Protein AF-A0A1H0QN82-F1 (afdb_monomer_lite)

Foldseek 3Di:
DAFDPDAPVRQVPFAQDPPQPRQWGDDPRWIKGWDFDDDPDTGITIDTDDPVNVVCCVVVVDDPVRSVVVVVVVPPPDPPPDPDDD

Sequence (86 aa):
MEHSQLSWKDVSQFEEIKGYGQTVWRHNGQYYFVTEEGGIAPQRVVYELSDELFQLLDSGQKTLSEILTSVSSNSLTASAIFPIIK

pLDDT: mean 79.14, std 18.29, range [35.72, 95.5]

Secondary structure (DSSP, 8-state):
-EE-S--HHHHTTSEE-TTSTT-EEEETTEEEEEEEE-SSSPEEEEEEE-HHHHHHHHTTSS-HHHHHHHHHHH-SS---------

Structure (mmCIF, N/CA/C/O backbone):
data_AF-A0A1H0QN82-F1
#
_entry.id   AF-A0A1H0QN82-F1
#
loop_
_atom_site.group_PDB
_atom_site.id
_atom_site.type_symbol
_atom_site.label_atom_id
_atom_site.label_alt_id
_atom_site.label_comp_id
_atom_site.label_asym_id
_atom_site.label_entity_id
_atom_site.label_seq_id
_atom_site.pdbx_PDB_ins_code
_atom_site.Cartn_x
_atom_site.Cartn_y
_atom_site.Cartn_z
_atom_site.occupancy
_atom_site.B_iso_or_equiv
_atom_site.auth_seq_id
_atom_site.auth_comp_id
_atom_site.auth_asym_id
_atom_site.auth_atom_id
_atom_site.pdbx_PDB_model_num
ATOM 1 N N . MET A 1 1 ? 8.557 -2.101 8.262 1.00 76.25 1 MET A N 1
ATOM 2 C CA . MET A 1 1 ? 8.181 -2.874 7.065 1.00 76.25 1 MET A CA 1
ATOM 3 C C . MET A 1 1 ? 9.391 -3.662 6.650 1.00 76.25 1 MET A C 1
ATOM 5 O O . MET A 1 1 ? 10.504 -3.182 6.852 1.00 76.25 1 MET A O 1
ATOM 9 N N . GLU A 1 2 ? 9.163 -4.829 6.078 1.00 76.06 2 GLU A N 1
ATOM 10 C CA . GLU A 1 2 ? 10.212 -5.680 5.526 1.00 76.06 2 GLU A CA 1
ATOM 11 C C . GLU A 1 2 ? 9.873 -5.985 4.070 1.00 76.06 2 GLU A C 1
ATOM 13 O O . GLU A 1 2 ? 8.708 -5.915 3.677 1.00 76.06 2 GLU A O 1
ATOM 18 N N . HIS A 1 3 ? 10.878 -6.258 3.241 1.00 81.38 3 HIS A N 1
ATOM 19 C CA . HIS A 1 3 ? 10.620 -6.655 1.862 1.00 81.38 3 HIS A CA 1
ATOM 20 C C . HIS A 1 3 ? 9.942 -8.026 1.873 1.00 81.38 3 HIS A C 1
ATOM 22 O O . HIS A 1 3 ? 10.465 -8.965 2.477 1.00 81.38 3 HIS A O 1
ATOM 28 N N . SER A 1 4 ? 8.795 -8.154 1.209 1.00 82.94 4 SER A N 1
ATOM 29 C CA . SER A 1 4 ? 8.126 -9.449 1.147 1.00 82.94 4 SER A CA 1
ATOM 30 C C . SER A 1 4 ? 8.872 -10.380 0.197 1.00 82.94 4 SER A C 1
ATOM 32 O O . SER A 1 4 ? 9.492 -9.944 -0.774 1.00 82.94 4 SER A O 1
ATOM 34 N N . GLN A 1 5 ? 8.789 -11.683 0.446 1.00 87.56 5 GLN A N 1
ATOM 35 C CA . GLN A 1 5 ? 9.232 -12.686 -0.528 1.00 87.56 5 GLN A CA 1
ATOM 36 C C . GLN A 1 5 ? 8.222 -12.857 -1.676 1.00 87.56 5 GLN A C 1
ATOM 38 O O . GLN A 1 5 ? 8.516 -13.531 -2.663 1.00 87.56 5 GLN A O 1
ATOM 43 N N . LEU A 1 6 ? 7.034 -12.258 -1.548 1.00 88.38 6 LEU A N 1
ATOM 44 C CA . LEU A 1 6 ? 5.969 -12.315 -2.540 1.00 88.38 6 LEU A CA 1
ATOM 45 C C . LEU A 1 6 ? 6.191 -11.312 -3.671 1.00 88.38 6 LEU A C 1
ATOM 47 O O . LEU A 1 6 ? 6.631 -10.182 -3.455 1.00 88.38 6 LEU A O 1
ATOM 51 N N . SER A 1 7 ? 5.826 -11.713 -4.887 1.00 88.75 7 SER A N 1
ATOM 52 C CA . SER A 1 7 ? 5.852 -10.828 -6.048 1.00 88.75 7 SER A CA 1
ATOM 53 C C . SER A 1 7 ? 4.523 -10.0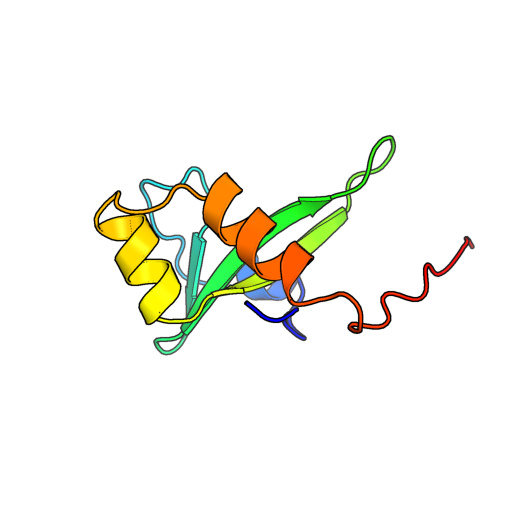89 -6.217 1.00 88.75 7 SER A C 1
ATOM 55 O O . SER A 1 7 ? 3.484 -10.503 -5.699 1.00 88.75 7 SER A O 1
ATOM 57 N N . TRP A 1 8 ? 4.514 -9.028 -7.030 1.00 89.69 8 TRP A N 1
ATOM 58 C CA . TRP A 1 8 ? 3.267 -8.366 -7.430 1.00 89.69 8 TRP A CA 1
ATOM 59 C C . TRP A 1 8 ? 2.248 -9.346 -8.033 1.00 89.69 8 TRP A C 1
ATOM 61 O O . TRP A 1 8 ? 1.052 -9.231 -7.778 1.00 89.69 8 TRP A O 1
ATOM 71 N N . LYS A 1 9 ? 2.705 -10.342 -8.802 1.00 89.50 9 LYS A N 1
ATOM 72 C CA . LYS A 1 9 ? 1.823 -11.347 -9.409 1.00 89.50 9 LYS A CA 1
ATOM 73 C C . LYS A 1 9 ? 1.047 -12.144 -8.354 1.00 89.50 9 LYS A C 1
ATOM 75 O O . LYS A 1 9 ? -0.097 -12.517 -8.604 1.00 89.50 9 LYS A O 1
ATOM 80 N N . ASP A 1 10 ? 1.648 -12.371 -7.192 1.00 92.62 10 ASP A N 1
ATOM 81 C CA . ASP A 1 10 ? 1.008 -13.068 -6.078 1.00 92.62 10 ASP A CA 1
ATOM 82 C C . ASP A 1 10 ? 0.064 -12.117 -5.334 1.00 92.62 10 ASP A C 1
ATOM 84 O O . ASP A 1 10 ? -1.124 -12.401 -5.199 1.00 92.62 10 ASP A O 1
ATOM 88 N N . VAL A 1 11 ? 0.561 -10.934 -4.954 1.00 92.06 11 VAL A N 1
ATOM 89 C CA . VAL A 1 11 ? -0.202 -9.956 -4.158 1.00 92.06 11 VAL A CA 1
ATOM 90 C C . VAL A 1 11 ? -1.402 -9.379 -4.903 1.00 92.06 11 VAL A C 1
ATOM 92 O O . VAL A 1 11 ? -2.432 -9.124 -4.293 1.00 92.06 11 VAL A O 1
ATOM 95 N N . SER A 1 12 ? -1.320 -9.228 -6.224 1.00 91.56 12 SER A N 1
ATOM 96 C CA . SER A 1 12 ? -2.435 -8.737 -7.047 1.00 91.56 12 SER A CA 1
ATOM 97 C C . SER A 1 12 ? -3.691 -9.618 -7.004 1.00 91.56 12 SER A C 1
ATOM 99 O O . SER A 1 12 ? -4.759 -9.175 -7.420 1.00 91.56 12 SER A O 1
ATOM 101 N N . GLN A 1 13 ? -3.577 -10.857 -6.513 1.00 94.56 13 GLN A N 1
ATOM 102 C CA . GLN A 1 13 ? -4.700 -11.781 -6.324 1.00 94.56 13 GLN A CA 1
ATOM 103 C C . GLN A 1 13 ? -5.337 -11.663 -4.929 1.00 94.56 13 GLN A C 1
ATOM 105 O O . GLN A 1 13 ? -6.334 -12.330 -4.651 1.00 94.56 13 GLN A O 1
ATOM 110 N N . PHE A 1 14 ? -4.751 -10.862 -4.038 1.00 95.19 14 PHE A N 1
ATOM 111 C CA . PHE A 1 14 ? -5.231 -10.653 -2.676 1.00 95.19 14 PHE A CA 1
ATOM 112 C C . PHE A 1 14 ? -6.367 -9.625 -2.624 1.00 95.19 14 PHE A C 1
ATOM 114 O O . PHE A 1 14 ? -6.757 -9.037 -3.633 1.00 95.19 14 PHE A O 1
ATOM 121 N N . GLU A 1 15 ? -6.914 -9.402 -1.429 1.00 95.50 15 GLU A N 1
ATOM 122 C CA . GLU A 1 15 ? -7.942 -8.386 -1.226 1.00 95.50 15 GLU A CA 1
ATOM 123 C C . GLU A 1 15 ? -7.307 -6.991 -1.233 1.00 95.50 15 GLU A C 1
ATOM 125 O O . GLU A 1 15 ? -6.496 -6.664 -0.368 1.00 95.50 15 GLU A O 1
ATOM 130 N N . GLU A 1 16 ? -7.670 -6.152 -2.202 1.00 94.62 16 GLU A N 1
ATOM 131 C CA . GLU A 1 16 ? -7.258 -4.748 -2.219 1.00 94.62 16 GLU A CA 1
ATOM 132 C C . GLU A 1 16 ? -8.023 -3.954 -1.154 1.00 94.62 16 GLU A C 1
ATOM 134 O O . GLU A 1 16 ? -9.258 -3.881 -1.179 1.00 94.62 16 GLU A O 1
ATOM 139 N N . ILE A 1 17 ? -7.294 -3.274 -0.271 1.00 93.44 17 ILE A N 1
ATOM 140 C CA . ILE A 1 17 ? -7.892 -2.352 0.688 1.00 93.44 17 ILE A CA 1
ATOM 141 C C . ILE A 1 17 ? -8.155 -1.013 -0.007 1.00 93.44 17 ILE A C 1
ATOM 143 O O . ILE A 1 17 ? -7.244 -0.262 -0.371 1.00 93.44 17 ILE A O 1
ATOM 147 N N . LYS A 1 18 ? -9.440 -0.706 -0.195 1.00 90.06 18 LYS A N 1
ATOM 148 C CA . LYS A 1 18 ? -9.888 0.552 -0.801 1.00 90.06 18 LYS A CA 1
ATOM 149 C C . LYS A 1 18 ? -9.557 1.743 0.103 1.00 90.06 18 LYS A C 1
ATOM 151 O O . LYS A 1 18 ? -9.465 1.612 1.314 1.00 90.06 18 LYS A O 1
ATOM 156 N N . GLY A 1 19 ? -9.395 2.918 -0.507 1.00 87.62 19 GLY A N 1
ATOM 157 C CA . GLY A 1 19 ? -9.023 4.154 0.197 1.00 87.62 19 GLY A CA 1
ATOM 158 C C . GLY A 1 19 ? -7.534 4.506 0.118 1.00 87.62 19 GLY A C 1
ATOM 159 O O . GLY A 1 19 ? -7.187 5.660 0.339 1.00 87.62 19 GLY A O 1
ATOM 160 N N . TYR A 1 20 ? -6.676 3.571 -0.315 1.00 85.06 20 TYR A N 1
ATOM 161 C CA . TYR A 1 20 ? -5.221 3.778 -0.438 1.00 85.06 20 TYR A CA 1
ATOM 162 C C . TYR A 1 20 ? -4.701 3.725 -1.884 1.00 85.06 20 TYR A C 1
ATOM 164 O O . TYR A 1 20 ? -3.527 3.458 -2.125 1.00 85.06 20 TYR A O 1
ATOM 172 N N . GLY A 1 21 ? -5.568 3.938 -2.877 1.00 83.12 21 GLY A N 1
ATOM 173 C CA . GLY A 1 21 ? -5.148 4.070 -4.278 1.00 83.12 21 GLY A CA 1
ATOM 174 C C . GLY A 1 21 ? -4.487 2.824 -4.885 1.00 83.12 21 GLY A C 1
ATOM 175 O O . GLY A 1 21 ? -3.535 2.971 -5.642 1.00 83.12 21 GLY A O 1
ATOM 176 N N . GLN A 1 22 ? -4.986 1.618 -4.580 1.00 83.50 22 GLN A N 1
ATOM 177 C CA . GLN A 1 22 ? -4.457 0.326 -5.068 1.00 83.50 22 GLN A CA 1
ATOM 178 C C . GLN A 1 22 ? -3.040 -0.027 -4.574 1.00 83.50 22 GLN A C 1
ATOM 180 O O . GLN A 1 22 ? -2.354 -0.853 -5.178 1.00 83.50 22 GLN A O 1
ATOM 185 N N . THR A 1 23 ? -2.595 0.570 -3.468 1.00 88.62 23 THR A N 1
ATOM 186 C CA . THR A 1 23 ? -1.264 0.298 -2.898 1.00 88.62 23 THR A CA 1
ATOM 187 C C . THR A 1 23 ? -1.288 -0.652 -1.704 1.00 88.62 23 THR A C 1
ATOM 189 O O . THR A 1 23 ? -0.267 -1.262 -1.412 1.00 88.62 23 THR A O 1
ATOM 192 N N . VAL A 1 24 ? -2.430 -0.834 -1.032 1.00 92.19 24 VAL A N 1
ATOM 193 C CA . VAL A 1 24 ? -2.538 -1.687 0.162 1.00 92.19 24 VAL A CA 1
ATOM 194 C C . VAL A 1 24 ? -3.397 -2.911 -0.130 1.00 92.19 24 VAL A C 1
ATOM 196 O O . VAL A 1 24 ? -4.503 -2.799 -0.657 1.00 92.19 24 VAL A O 1
ATOM 199 N N . TRP A 1 25 ? -2.881 -4.076 0.241 1.00 95.25 25 TRP A N 1
ATOM 200 C CA . TRP A 1 25 ? -3.471 -5.386 -0.014 1.00 95.25 25 TRP A CA 1
ATOM 201 C C . TRP A 1 25 ? -3.479 -6.210 1.270 1.00 95.25 25 TRP A C 1
ATOM 203 O O . TRP A 1 25 ? -2.632 -6.010 2.140 1.00 95.25 25 TRP A O 1
ATOM 213 N N . ARG A 1 26 ? -4.417 -7.147 1.403 1.00 95.06 26 ARG A N 1
ATOM 214 C CA . ARG A 1 26 ? -4.572 -7.982 2.594 1.00 95.06 26 ARG A CA 1
ATOM 215 C C . ARG A 1 26 ? -4.741 -9.446 2.230 1.00 95.06 26 ARG A C 1
ATOM 217 O O . ARG A 1 26 ? -5.551 -9.807 1.376 1.00 95.06 26 ARG A O 1
ATOM 224 N N . HIS A 1 27 ? -4.016 -10.300 2.941 1.00 95.50 27 HIS A N 1
ATOM 225 C CA . HIS A 1 27 ? -4.168 -11.745 2.842 1.00 95.50 27 HIS A CA 1
ATOM 226 C C . HIS A 1 27 ? -3.854 -12.408 4.179 1.00 95.50 27 HIS A C 1
ATOM 228 O O . HIS A 1 27 ? -2.882 -12.052 4.835 1.00 95.50 27 HIS A O 1
ATOM 234 N N . ASN A 1 28 ? -4.699 -13.351 4.606 1.00 92.94 28 ASN A N 1
ATOM 235 C CA . ASN A 1 28 ? -4.544 -14.109 5.857 1.00 92.94 28 ASN A CA 1
ATOM 236 C C . ASN A 1 28 ? -4.267 -13.251 7.105 1.00 92.94 28 ASN A C 1
ATOM 238 O O . ASN A 1 28 ? -3.535 -13.658 8.000 1.00 92.94 28 ASN A O 1
ATOM 242 N N . GLY A 1 29 ? -4.865 -12.058 7.171 1.00 90.62 29 GLY A N 1
ATOM 243 C CA . GLY A 1 29 ? -4.683 -11.140 8.297 1.00 90.62 29 GLY A CA 1
ATOM 244 C C . GLY A 1 29 ? -3.412 -10.295 8.242 1.00 90.62 29 GLY A C 1
ATOM 245 O O . GLY A 1 29 ? -3.273 -9.434 9.095 1.00 90.62 29 GLY A O 1
ATOM 246 N N . GLN A 1 30 ? -2.552 -10.474 7.238 1.00 92.44 30 GLN A N 1
ATOM 247 C CA . GLN A 1 30 ? -1.363 -9.657 7.025 1.00 92.44 30 GLN A CA 1
ATOM 248 C C . GLN A 1 30 ? -1.585 -8.634 5.907 1.00 92.44 30 GLN A C 1
ATOM 250 O O . GLN A 1 30 ? -2.340 -8.885 4.959 1.00 92.44 30 GLN A O 1
ATOM 255 N N . TYR A 1 31 ? -0.930 -7.479 6.032 1.00 93.88 31 TYR A N 1
ATOM 256 C CA . TYR A 1 31 ? -1.021 -6.387 5.071 1.00 93.88 31 TYR A CA 1
ATOM 257 C C . TYR A 1 31 ? 0.238 -6.297 4.215 1.00 93.88 31 TYR A C 1
ATOM 259 O O . TYR A 1 31 ? 1.361 -6.495 4.680 1.00 93.88 31 TYR A O 1
ATOM 267 N N . TYR A 1 32 ? 0.034 -5.949 2.954 1.00 92.69 32 TYR A N 1
ATOM 268 C CA . TYR A 1 32 ? 1.081 -5.785 1.963 1.00 92.69 32 TYR A CA 1
ATOM 269 C C . TYR A 1 32 ? 0.955 -4.411 1.330 1.00 92.69 32 TYR A C 1
ATOM 271 O O . TYR A 1 32 ? -0.137 -3.976 0.962 1.00 92.69 32 TYR A O 1
ATOM 279 N N . PHE A 1 33 ? 2.084 -3.735 1.198 1.00 90.75 33 PHE A N 1
ATOM 280 C CA . PHE A 1 33 ? 2.191 -2.458 0.525 1.00 90.75 33 PHE A CA 1
ATOM 281 C C . PHE A 1 33 ? 2.931 -2.644 -0.795 1.00 90.75 33 PHE A C 1
ATOM 283 O O . PHE A 1 33 ? 4.042 -3.170 -0.823 1.00 90.75 33 PHE A O 1
ATOM 290 N N . VAL A 1 34 ? 2.309 -2.215 -1.886 1.00 90.00 34 VAL A N 1
ATOM 291 C CA . VAL A 1 34 ? 2.850 -2.300 -3.238 1.00 90.00 34 VAL A CA 1
ATOM 292 C C . VAL A 1 34 ? 3.138 -0.896 -3.733 1.00 90.00 34 VAL A C 1
ATOM 294 O O . VAL A 1 34 ? 2.253 -0.040 -3.752 1.00 90.00 34 VAL A O 1
ATOM 297 N N . THR A 1 35 ? 4.368 -0.682 -4.181 1.00 87.44 35 THR A N 1
ATOM 298 C CA . THR A 1 35 ? 4.790 0.573 -4.801 1.00 87.44 35 THR A CA 1
ATOM 299 C C . THR A 1 35 ? 5.639 0.305 -6.031 1.00 87.44 35 THR A C 1
ATOM 301 O O . THR A 1 35 ? 6.188 -0.782 -6.210 1.00 87.44 35 THR A O 1
ATOM 304 N N . GLU A 1 36 ? 5.721 1.297 -6.904 1.00 86.94 36 GLU A N 1
ATOM 305 C CA . GLU A 1 36 ? 6.602 1.286 -8.062 1.00 86.94 36 GLU A CA 1
ATOM 306 C C . GLU A 1 36 ? 7.890 2.027 -7.694 1.00 86.94 36 GLU A C 1
ATOM 308 O O . GLU A 1 36 ? 7.859 3.191 -7.299 1.00 86.94 36 GLU A O 1
ATOM 313 N N . GLU A 1 37 ? 9.022 1.333 -7.779 1.00 81.62 37 GLU A N 1
ATOM 314 C CA . GLU A 1 37 ? 10.348 1.891 -7.516 1.00 81.62 37 GLU A CA 1
ATOM 315 C C . GLU A 1 37 ? 11.219 1.789 -8.763 1.00 81.62 37 GLU A C 1
ATOM 317 O O . GLU A 1 37 ? 11.099 0.852 -9.546 1.00 81.62 37 GLU A O 1
ATOM 322 N N . GLY A 1 38 ? 12.135 2.736 -8.938 1.00 72.31 38 GLY A N 1
ATOM 323 C CA . GLY A 1 38 ? 12.973 2.831 -10.132 1.00 72.31 38 GLY A CA 1
ATOM 324 C C . GLY A 1 38 ? 12.526 3.959 -11.059 1.00 72.31 38 GLY A C 1
ATOM 325 O O . GLY A 1 38 ? 11.360 4.331 -11.107 1.00 72.31 38 GLY A O 1
ATOM 326 N N . GLY A 1 39 ? 13.492 4.560 -11.756 1.00 77.00 39 GLY A N 1
ATOM 327 C CA . GLY A 1 39 ? 13.255 5.735 -12.597 1.00 77.00 39 GLY A CA 1
ATOM 328 C C . GLY A 1 39 ? 12.691 5.374 -13.970 1.00 77.00 39 GLY A C 1
ATOM 329 O O . GLY A 1 39 ? 11.493 5.436 -14.206 1.00 77.00 39 GLY A O 1
ATOM 330 N N . ILE A 1 40 ? 13.579 5.022 -14.903 1.00 79.81 40 ILE A N 1
ATOM 331 C CA . ILE A 1 40 ? 13.243 4.867 -16.331 1.00 79.81 40 ILE A CA 1
ATOM 332 C C . ILE A 1 40 ? 12.443 3.578 -16.608 1.00 79.81 40 ILE A C 1
ATOM 334 O O . ILE A 1 40 ? 11.674 3.524 -17.563 1.00 79.81 40 ILE A O 1
ATOM 338 N N . ALA A 1 41 ? 12.591 2.558 -15.761 1.00 79.50 41 ALA A N 1
ATOM 339 C CA . ALA A 1 41 ? 11.831 1.312 -15.816 1.00 79.50 41 ALA A CA 1
ATOM 340 C C . ALA A 1 41 ? 11.397 0.938 -14.389 1.00 79.50 41 ALA A C 1
ATOM 342 O O . ALA A 1 41 ? 12.155 0.267 -13.686 1.00 79.50 41 ALA A O 1
ATOM 343 N N . PRO A 1 42 ? 10.237 1.432 -13.923 1.00 77.75 42 PRO A N 1
ATOM 344 C CA . PRO A 1 42 ? 9.774 1.142 -12.578 1.00 77.75 42 PRO A CA 1
ATOM 345 C C . PRO A 1 42 ? 9.451 -0.347 -12.426 1.00 77.75 42 PRO A C 1
ATOM 347 O O . PRO A 1 42 ? 8.786 -0.955 -13.268 1.00 77.75 42 PRO A O 1
ATOM 350 N N . GLN A 1 43 ? 9.914 -0.927 -11.327 1.00 83.44 43 GLN A N 1
ATOM 351 C CA . GLN A 1 43 ? 9.580 -2.271 -10.881 1.00 83.44 43 GLN A CA 1
ATOM 352 C C . GLN A 1 43 ? 8.579 -2.193 -9.730 1.00 83.44 43 GLN A C 1
ATOM 354 O O . GLN A 1 43 ? 8.672 -1.321 -8.866 1.00 83.44 43 GLN A O 1
ATOM 359 N N . ARG A 1 44 ? 7.619 -3.120 -9.701 1.00 88.06 44 ARG A N 1
ATOM 360 C CA . ARG A 1 44 ? 6.695 -3.236 -8.570 1.00 88.06 44 ARG A CA 1
ATOM 361 C C . ARG A 1 44 ? 7.365 -3.976 -7.430 1.00 88.06 44 ARG A C 1
ATOM 363 O O . ARG A 1 44 ? 7.729 -5.141 -7.576 1.00 88.06 44 ARG A O 1
ATOM 370 N N . VAL A 1 45 ? 7.481 -3.287 -6.308 1.00 86.81 45 VAL A N 1
ATOM 371 C CA . VAL A 1 45 ? 8.069 -3.780 -5.070 1.00 86.81 45 VAL A CA 1
ATOM 372 C C . VAL A 1 45 ? 6.954 -4.027 -4.065 1.00 86.81 45 VAL A C 1
ATOM 374 O O . VAL A 1 45 ? 6.007 -3.243 -3.968 1.00 86.81 45 VAL A O 1
ATOM 377 N N . VAL A 1 46 ? 7.060 -5.142 -3.345 1.00 89.81 46 VAL A N 1
ATOM 378 C CA . VAL A 1 46 ? 6.099 -5.560 -2.326 1.00 89.81 46 VAL A CA 1
ATOM 379 C C . VAL A 1 46 ? 6.778 -5.535 -0.966 1.00 89.81 46 VAL A C 1
ATOM 381 O O . VAL A 1 46 ? 7.796 -6.191 -0.745 1.00 89.81 46 VAL A O 1
ATOM 384 N N . TYR A 1 47 ? 6.156 -4.835 -0.033 1.00 89.62 47 TYR A N 1
ATOM 385 C CA . TYR A 1 47 ? 6.570 -4.765 1.355 1.00 89.62 47 TYR A CA 1
ATOM 386 C C . TYR A 1 47 ? 5.513 -5.376 2.259 1.00 89.62 47 TYR A C 1
ATOM 388 O O . TYR A 1 47 ? 4.316 -5.204 2.043 1.00 89.62 47 TYR A O 1
ATOM 396 N N . GLU A 1 48 ? 5.955 -6.035 3.317 1.00 91.00 48 GLU A N 1
ATOM 397 C CA . GLU A 1 48 ? 5.092 -6.441 4.415 1.00 91.00 48 GLU A CA 1
ATOM 398 C C . GLU A 1 48 ? 4.854 -5.243 5.331 1.00 91.00 48 GLU A C 1
ATOM 400 O O . GLU A 1 48 ? 5.785 -4.611 5.856 1.00 91.00 48 GLU A O 1
ATOM 405 N N . LEU A 1 49 ? 3.579 -4.918 5.500 1.00 89.56 49 LEU A N 1
ATOM 406 C CA . LEU A 1 49 ? 3.103 -3.855 6.362 1.00 89.56 49 LEU A CA 1
ATOM 407 C C . LEU A 1 49 ? 2.585 -4.495 7.652 1.00 89.56 49 LEU A C 1
ATOM 409 O O . LEU A 1 49 ? 1.621 -5.255 7.641 1.00 89.56 49 LEU A O 1
ATOM 413 N N . SER A 1 50 ? 3.251 -4.210 8.771 1.00 90.00 50 SER A N 1
ATOM 414 C CA . SER A 1 50 ? 2.805 -4.695 10.077 1.00 90.00 50 SER A CA 1
ATOM 415 C C . SER A 1 50 ? 1.499 -4.022 10.494 1.00 90.00 50 SER A C 1
ATOM 417 O O . SER A 1 50 ? 1.234 -2.877 10.122 1.00 90.00 50 SER A O 1
ATOM 419 N N . ASP A 1 51 ? 0.721 -4.707 11.330 1.00 90.88 51 ASP A N 1
ATOM 420 C CA . ASP A 1 51 ? -0.571 -4.210 11.817 1.00 90.88 51 ASP A CA 1
ATOM 421 C C . ASP A 1 51 ? -0.466 -2.846 12.506 1.00 90.88 51 ASP A C 1
ATOM 423 O O . ASP A 1 51 ? -1.345 -2.004 12.351 1.00 90.88 51 ASP A O 1
ATOM 427 N N . GLU A 1 52 ? 0.622 -2.600 13.240 1.00 90.56 52 GLU A N 1
ATOM 428 C CA . GLU A 1 52 ? 0.881 -1.311 13.887 1.00 90.56 52 GLU A C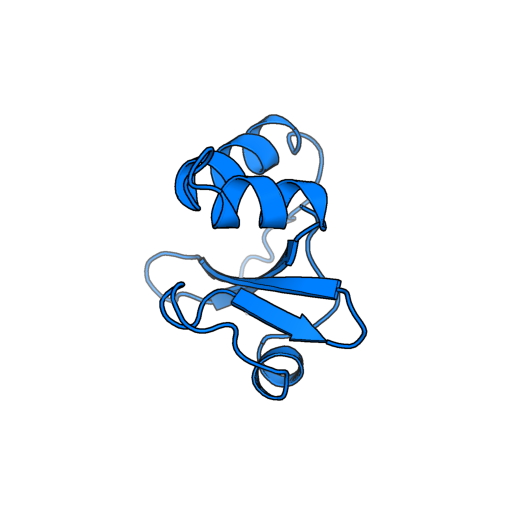A 1
ATOM 429 C C . GLU A 1 52 ? 1.051 -0.186 12.857 1.00 90.56 52 GLU A C 1
ATOM 431 O O . GLU A 1 52 ? 0.442 0.875 12.980 1.00 90.56 52 GLU A O 1
ATOM 436 N N . LEU A 1 53 ? 1.838 -0.419 11.802 1.00 89.25 53 LEU A N 1
ATOM 437 C CA . LEU A 1 53 ? 2.045 0.576 10.749 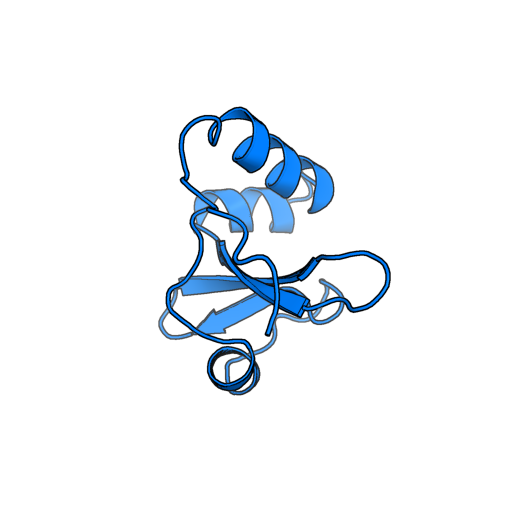1.00 89.25 53 LEU A CA 1
ATOM 438 C C . LEU A 1 53 ? 0.771 0.797 9.934 1.00 89.25 53 LEU A C 1
ATOM 440 O O . LEU A 1 53 ? 0.472 1.937 9.578 1.00 89.25 53 LEU A O 1
ATOM 444 N N . PHE A 1 54 ? 0.006 -0.266 9.678 1.00 90.81 54 PHE A N 1
ATOM 445 C C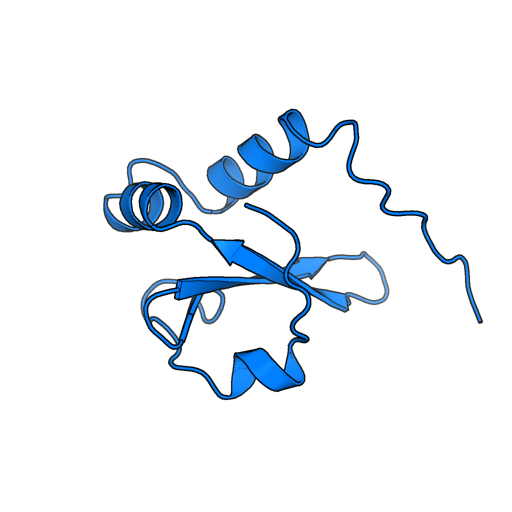A . PHE A 1 54 ? -1.301 -0.149 9.042 1.00 90.81 54 PHE A CA 1
ATOM 446 C C . PHE A 1 54 ? -2.275 0.666 9.904 1.00 90.81 54 PHE A C 1
ATOM 448 O O . PHE A 1 54 ? -2.917 1.570 9.385 1.00 90.81 54 PHE A O 1
ATOM 455 N N . GLN A 1 55 ? -2.334 0.441 11.219 1.00 92.12 55 GLN A N 1
ATOM 456 C CA . GLN A 1 55 ? -3.174 1.243 12.119 1.00 92.12 55 GLN A CA 1
ATOM 457 C C . GLN A 1 55 ? -2.770 2.721 12.146 1.00 92.12 55 GLN A C 1
ATOM 459 O O . GLN A 1 55 ? -3.637 3.595 12.175 1.00 92.12 55 GLN A O 1
ATOM 464 N N . LEU A 1 56 ? -1.471 3.035 12.120 1.00 92.12 56 LEU A N 1
ATOM 465 C CA . LEU A 1 56 ? -1.001 4.423 12.029 1.00 92.12 56 LEU A CA 1
ATOM 466 C C . LEU A 1 56 ? -1.414 5.084 10.708 1.00 92.12 56 LEU A C 1
ATOM 468 O O . LEU A 1 56 ? -1.753 6.268 10.703 1.00 92.12 56 LEU A O 1
ATOM 472 N N . LEU A 1 57 ? -1.409 4.319 9.614 1.00 89.75 57 LEU A N 1
ATOM 473 C CA . LEU A 1 57 ? -1.882 4.773 8.311 1.00 89.75 57 LEU A CA 1
ATOM 474 C C . LEU A 1 57 ? -3.400 4.999 8.302 1.00 89.75 57 LEU A C 1
ATOM 476 O O . LEU A 1 57 ? -3.866 6.047 7.864 1.00 89.75 57 LEU A O 1
ATOM 480 N N . ASP A 1 58 ? -4.163 4.027 8.799 1.00 90.94 58 ASP A N 1
ATOM 481 C CA . ASP A 1 58 ? -5.628 4.043 8.823 1.00 90.94 58 ASP A CA 1
ATOM 482 C C . ASP A 1 58 ? -6.182 5.133 9.746 1.00 90.94 58 ASP A C 1
ATOM 484 O O . ASP A 1 58 ? -7.102 5.864 9.389 1.00 90.94 58 ASP A O 1
ATOM 488 N N . SER A 1 59 ? -5.537 5.342 10.894 1.00 92.81 59 SER A N 1
ATOM 489 C CA . SER A 1 59 ? -5.863 6.450 11.801 1.00 92.81 59 SER A CA 1
ATOM 490 C C . SER A 1 59 ? -5.444 7.829 11.277 1.00 92.81 59 SER A C 1
ATOM 492 O O . SER A 1 59 ? -5.742 8.835 11.923 1.00 92.81 59 SER A O 1
ATOM 494 N N . GLY A 1 60 ? -4.734 7.903 10.145 1.00 89.00 60 GLY A N 1
ATOM 495 C CA . GLY A 1 60 ? -4.214 9.151 9.583 1.00 89.00 60 GLY A CA 1
ATOM 496 C C . GLY A 1 60 ? -3.101 9.798 10.414 1.00 89.00 60 GLY A C 1
ATOM 497 O O . GLY A 1 60 ? -2.734 10.942 10.156 1.00 89.00 60 GLY A O 1
ATOM 498 N N . GLN A 1 61 ? -2.556 9.086 11.406 1.00 90.38 61 GLN A N 1
ATOM 499 C CA . GLN A 1 61 ? -1.431 9.556 12.219 1.00 90.38 61 GLN A CA 1
ATOM 500 C C . GLN A 1 61 ? -0.126 9.604 11.425 1.00 90.38 61 GLN A C 1
ATOM 502 O O . GLN A 1 61 ? 0.746 10.416 11.729 1.00 90.38 61 GLN A O 1
ATOM 507 N N . LYS A 1 62 ? 0.018 8.723 10.428 1.00 88.31 62 LYS A N 1
ATOM 508 C CA . LYS A 1 62 ? 1.129 8.733 9.478 1.00 88.31 62 LYS A CA 1
ATOM 509 C C . LYS A 1 62 ? 0.622 8.597 8.055 1.00 88.31 62 LYS A C 1
ATOM 511 O O . LYS A 1 62 ? -0.317 7.859 7.776 1.00 88.31 62 LYS A O 1
ATOM 516 N N . THR A 1 63 ? 1.306 9.258 7.139 1.00 85.81 63 THR A N 1
ATOM 517 C CA . THR A 1 63 ? 1.113 9.076 5.700 1.00 85.81 63 THR A CA 1
ATOM 518 C C . THR A 1 63 ? 1.954 7.911 5.167 1.00 85.81 63 THR A C 1
ATOM 520 O O . THR A 1 63 ? 2.944 7.503 5.780 1.00 85.81 63 THR A O 1
ATOM 523 N N . LEU A 1 64 ? 1.607 7.396 3.981 1.00 80.81 64 LEU A N 1
ATOM 524 C CA . LEU A 1 64 ? 2.399 6.366 3.289 1.00 80.81 64 LEU A CA 1
ATOM 525 C C . LEU A 1 64 ? 3.872 6.775 3.130 1.00 80.81 64 LEU A C 1
ATOM 527 O O . LEU A 1 64 ? 4.766 5.973 3.388 1.00 80.81 64 LEU A O 1
ATOM 531 N N . SER A 1 65 ? 4.131 8.036 2.775 1.00 81.00 65 SER A N 1
ATOM 532 C CA . SER A 1 65 ? 5.489 8.568 2.610 1.00 81.00 65 SER A CA 1
ATOM 533 C C . SER A 1 65 ? 6.289 8.555 3.915 1.00 81.00 65 SER A C 1
ATOM 535 O O . SER A 1 65 ? 7.473 8.215 3.915 1.00 81.00 65 SER A O 1
ATOM 537 N N . GLU A 1 66 ? 5.661 8.892 5.043 1.00 84.12 66 GLU A N 1
ATOM 538 C CA . GLU A 1 66 ? 6.312 8.853 6.359 1.00 84.12 66 GLU A CA 1
ATOM 539 C C . GLU A 1 66 ? 6.600 7.422 6.808 1.00 84.12 66 GLU A C 1
ATOM 541 O O . GLU A 1 66 ? 7.659 7.156 7.384 1.00 84.12 66 GLU A O 1
ATOM 546 N N . ILE A 1 67 ? 5.688 6.490 6.523 1.00 82.12 67 ILE A N 1
ATOM 547 C CA . ILE A 1 67 ? 5.889 5.066 6.797 1.00 82.12 67 ILE A CA 1
ATOM 548 C C . ILE A 1 67 ? 7.068 4.531 5.970 1.00 82.12 67 ILE A C 1
ATOM 550 O O . ILE A 1 67 ? 7.969 3.921 6.545 1.00 82.12 67 ILE A O 1
ATOM 554 N N . LEU A 1 68 ? 7.126 4.834 4.669 1.00 75.12 68 LEU A N 1
ATOM 555 C CA . LEU A 1 68 ? 8.235 4.443 3.788 1.00 75.12 68 LEU A CA 1
ATOM 556 C C . LEU A 1 68 ? 9.581 5.019 4.245 1.00 75.12 68 LEU A C 1
ATOM 558 O O . LEU A 1 68 ? 10.580 4.302 4.330 1.00 75.12 68 LEU A O 1
ATOM 562 N N . THR A 1 69 ? 9.604 6.299 4.616 1.00 71.31 69 THR A N 1
ATOM 563 C CA . THR A 1 69 ? 10.828 6.967 5.085 1.00 71.31 69 THR A CA 1
ATOM 564 C C . THR A 1 69 ? 11.310 6.386 6.418 1.00 71.31 69 THR A C 1
ATOM 566 O O . THR A 1 69 ? 12.505 6.144 6.585 1.00 71.31 69 THR A O 1
ATOM 569 N N . SER A 1 70 ? 10.388 6.080 7.341 1.00 65.50 70 SER A N 1
ATOM 570 C CA . SER A 1 70 ? 10.709 5.467 8.643 1.00 65.50 70 SER A CA 1
ATOM 571 C C . SER A 1 70 ? 11.404 4.107 8.491 1.00 65.50 70 SER A C 1
ATOM 573 O O . SER A 1 70 ? 12.237 3.733 9.314 1.00 65.50 70 SER A O 1
ATOM 575 N N . VAL A 1 71 ? 11.077 3.365 7.431 1.00 60.75 71 VAL A N 1
ATOM 576 C CA . VAL A 1 71 ? 11.699 2.073 7.112 1.00 60.75 71 VAL A CA 1
ATOM 577 C C . VAL A 1 71 ? 13.083 2.276 6.507 1.00 60.75 71 VAL A C 1
ATOM 579 O O . VAL A 1 71 ? 14.037 1.623 6.931 1.00 60.75 71 VAL A O 1
ATOM 582 N N . SER A 1 72 ? 13.221 3.229 5.582 1.00 54.12 72 SER A N 1
ATOM 583 C CA . SER A 1 72 ? 14.505 3.530 4.943 1.00 54.12 72 SER A CA 1
ATOM 584 C C . SER A 1 72 ? 15.557 4.037 5.939 1.00 54.12 72 SER A C 1
ATOM 586 O O . SER A 1 72 ? 16.738 3.746 5.764 1.00 54.12 72 SER A O 1
ATOM 588 N N . SER A 1 73 ? 15.156 4.742 7.004 1.00 50.56 73 SER A N 1
ATOM 589 C CA . SER A 1 73 ? 16.076 5.197 8.059 1.00 50.56 73 SER A CA 1
ATOM 590 C C . SER A 1 73 ? 16.557 4.077 8.993 1.00 50.56 73 SER A C 1
ATOM 592 O O . SER A 1 73 ? 17.661 4.176 9.522 1.00 50.56 73 SER A O 1
ATOM 594 N N . ASN A 1 74 ? 15.777 3.004 9.171 1.00 43.78 74 ASN A N 1
ATOM 595 C CA . ASN A 1 74 ? 16.191 1.822 9.943 1.00 43.78 74 ASN A CA 1
ATOM 596 C C . ASN A 1 74 ? 16.910 0.764 9.087 1.00 43.78 74 ASN A C 1
ATOM 598 O O . ASN A 1 74 ? 17.580 -0.115 9.621 1.00 43.78 74 ASN A O 1
ATOM 602 N N . SER A 1 75 ? 16.803 0.860 7.762 1.00 42.16 75 SER A N 1
ATOM 603 C CA . SER A 1 75 ? 17.426 -0.045 6.798 1.00 42.16 75 SER A CA 1
ATOM 604 C C . SER A 1 75 ? 18.716 0.543 6.203 1.00 42.16 75 SER A C 1
ATOM 606 O O . SER A 1 75 ? 18.881 0.608 4.986 1.00 42.16 75 SER A O 1
ATOM 608 N N . LEU A 1 76 ? 19.685 0.914 7.047 1.00 39.47 76 LEU A N 1
ATOM 609 C CA . LEU A 1 76 ? 21.083 1.044 6.594 1.00 39.47 76 LEU A CA 1
ATOM 610 C C . LEU A 1 76 ? 21.804 -0.318 6.498 1.00 39.47 76 LEU A C 1
ATOM 612 O O . LEU A 1 76 ? 23.012 -0.359 6.284 1.00 39.47 76 LEU A O 1
ATOM 616 N N . THR A 1 77 ? 21.088 -1.442 6.624 1.00 38.88 77 THR A N 1
ATOM 617 C CA . THR A 1 77 ? 21.681 -2.791 6.558 1.00 38.88 77 THR A CA 1
ATOM 618 C C . THR A 1 77 ? 20.861 -3.840 5.801 1.00 38.88 77 THR A C 1
ATOM 620 O O . THR A 1 77 ? 21.265 -5.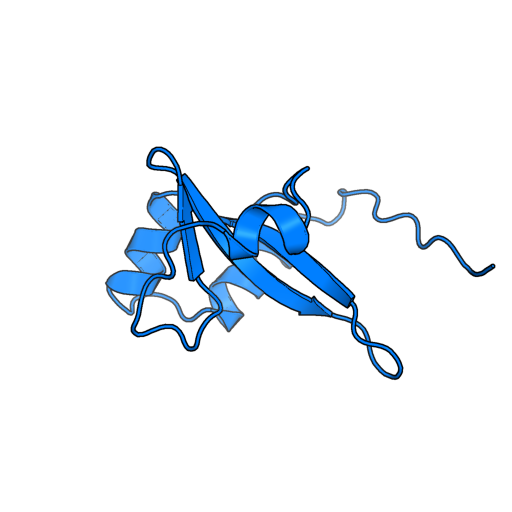002 5.788 1.00 38.88 77 THR A O 1
ATOM 623 N N . ALA A 1 78 ? 19.766 -3.496 5.112 1.00 35.72 78 ALA A N 1
ATOM 624 C CA . ALA A 1 78 ? 19.163 -4.449 4.180 1.00 35.72 78 ALA A CA 1
ATOM 625 C C . ALA A 1 78 ? 19.874 -4.335 2.830 1.00 35.72 78 ALA A C 1
ATOM 627 O O . ALA A 1 78 ? 19.647 -3.424 2.039 1.00 35.72 78 ALA A O 1
ATOM 628 N N . SER A 1 79 ? 20.792 -5.271 2.628 1.00 37.97 79 SER A N 1
ATOM 629 C CA . SER A 1 7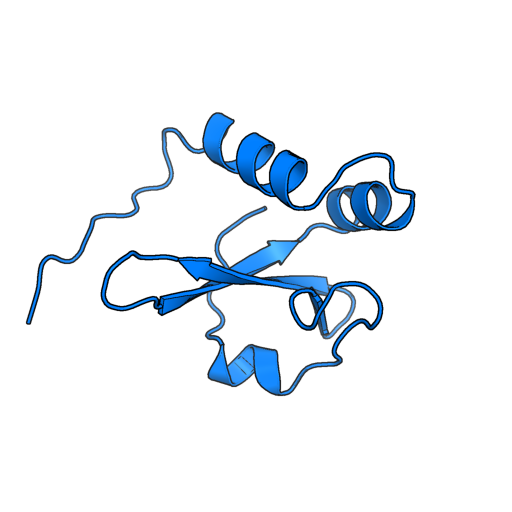9 ? 21.509 -5.582 1.400 1.00 37.97 79 SER A CA 1
ATOM 630 C C . SER A 1 79 ? 20.577 -5.710 0.180 1.00 37.97 79 SER A C 1
ATOM 632 O O . SER A 1 79 ? 20.318 -6.813 -0.295 1.00 37.97 79 SER A O 1
ATOM 634 N N . ALA A 1 80 ? 20.127 -4.597 -0.394 1.00 38.94 80 ALA A N 1
ATOM 635 C CA . ALA A 1 80 ? 19.739 -4.545 -1.795 1.00 38.94 80 ALA A CA 1
ATOM 636 C C . ALA A 1 80 ? 21.023 -4.345 -2.606 1.00 38.94 80 ALA A C 1
ATOM 638 O O . ALA A 1 80 ? 21.385 -3.243 -3.019 1.00 38.94 80 ALA A O 1
ATOM 639 N N . ILE A 1 81 ? 21.759 -5.446 -2.778 1.00 37.97 81 ILE A N 1
ATOM 640 C CA . ILE A 1 81 ? 22.702 -5.574 -3.883 1.00 37.97 81 ILE A CA 1
ATOM 641 C C . ILE A 1 81 ? 21.874 -5.305 -5.134 1.00 37.97 81 ILE A C 1
ATOM 643 O O . ILE A 1 81 ? 21.043 -6.124 -5.512 1.00 37.97 81 ILE A O 1
ATOM 647 N N . PHE A 1 82 ? 22.085 -4.141 -5.740 1.00 45.97 82 PHE A N 1
ATOM 648 C CA . PHE A 1 82 ? 21.705 -3.874 -7.116 1.00 45.97 82 PHE A CA 1
ATOM 649 C C . PHE A 1 82 ? 22.221 -5.029 -7.987 1.00 45.97 82 PHE A C 1
ATOM 651 O O . PHE A 1 82 ? 23.441 -5.158 -8.131 1.00 45.97 82 PHE A O 1
ATOM 658 N N . PRO A 1 83 ? 21.372 -5.846 -8.633 1.00 37.66 83 PRO A N 1
ATOM 659 C CA . PRO A 1 83 ? 21.810 -6.541 -9.819 1.00 37.66 83 PRO A CA 1
ATOM 660 C C . PRO A 1 83 ? 21.781 -5.505 -10.941 1.00 37.66 83 PRO A C 1
ATOM 662 O O . PRO A 1 83 ? 20.744 -5.172 -11.512 1.00 37.66 83 PRO A O 1
ATOM 665 N N . ILE A 1 84 ? 22.961 -4.963 -11.222 1.00 44.75 84 ILE A N 1
ATOM 666 C CA . ILE A 1 84 ? 23.306 -4.414 -12.527 1.00 44.75 84 ILE A CA 1
ATOM 667 C C . ILE A 1 84 ? 23.015 -5.514 -13.564 1.00 44.75 84 ILE A C 1
ATOM 669 O O . ILE A 1 84 ? 23.693 -6.532 -13.557 1.00 44.75 84 ILE A O 1
ATOM 673 N N . ILE A 1 85 ? 22.023 -5.266 -14.427 1.00 46.75 85 ILE A N 1
ATOM 674 C CA . ILE A 1 85 ? 21.896 -5.701 -15.833 1.00 46.75 85 ILE A CA 1
ATOM 675 C C . ILE A 1 85 ? 21.950 -7.220 -16.128 1.00 46.75 85 ILE A C 1
ATOM 677 O O . ILE A 1 85 ? 22.930 -7.910 -15.852 1.00 46.75 85 ILE A O 1
ATOM 681 N N . LYS A 1 86 ? 20.974 -7.693 -16.911 1.00 38.19 86 LYS A N 1
ATOM 682 C CA . LYS A 1 86 ? 21.267 -8.458 -18.131 1.00 38.19 86 LYS A CA 1
ATOM 683 C C . LYS A 1 86 ? 20.336 -8.033 -19.254 1.00 38.19 86 LYS A C 1
ATOM 685 O O . LYS A 1 86 ? 19.130 -7.889 -18.968 1.00 38.19 86 LYS A O 1
#

Radius of gyration: 13.31 Å; chains: 1; bounding box: 33×24×32 Å

Organism: Streptococcus equinus (NCBI:txid1335)